Protein AF-A0A352XD99-F1 (afdb_monomer)

Secondary structure (DSSP, 8-state):
-TTHHHHHHHHHHHS--TT--B-TTS--BPPP---S----GGG-S-EEEETTEEEEHHHHHHHHHHHHHT--HHHH---TGGGG--

Solvent-accessible surface area (backbone atoms only — not comparable to full-atom values): 5648 Å² total; per-residue (Å²): 96,76,85,50,50,63,54,52,55,53,50,56,60,54,55,74,65,88,93,61,66,45,45,90,98,44,103,41,78,60,73,86,77,74,68,95,69,89,80,49,82,87,69,65,60,52,71,41,61,49,82,93,67,52,40,49,47,64,60,51,50,52,51,50,50,54,53,62,71,66,59,50,68,75,65,72,61,70,57,77,72,60,76,72,64,128

Structure (mmCIF, N/CA/C/O backbone):
data_AF-A0A352XD99-F1
#
_entry.id   AF-A0A352XD99-F1
#
loop_
_atom_site.group_PDB
_atom_site.id
_atom_site.type_symbol
_atom_site.label_atom_id
_atom_site.label_alt_id
_atom_site.label_comp_id
_atom_site.label_asym_id
_atom_site.label_entity_id
_atom_site.label_seq_id
_atom_site.pdbx_PDB_ins_code
_atom_site.Cartn_x
_atom_site.Cartn_y
_atom_site.Cartn_z
_atom_site.occupancy
_atom_site.B_iso_or_equiv
_atom_site.auth_seq_id
_atom_site.auth_comp_id
_atom_site.auth_asym_id
_atom_site.auth_atom_id
_atom_site.pdbx_PDB_model_num
ATOM 1 N N . MET A 1 1 ? -9.109 -3.274 12.862 1.00 59.41 1 MET A N 1
ATOM 2 C CA . MET A 1 1 ? -7.712 -3.385 12.343 1.00 59.41 1 MET A CA 1
ATOM 3 C C . MET A 1 1 ? -7.522 -4.373 11.183 1.00 59.41 1 MET A C 1
ATOM 5 O O . MET A 1 1 ? -6.616 -4.145 10.386 1.00 59.41 1 MET A O 1
ATOM 9 N N . GLU A 1 2 ? -8.344 -5.422 11.024 1.00 66.81 2 GLU A N 1
ATOM 10 C CA . GLU A 1 2 ? -8.231 -6.376 9.896 1.00 66.81 2 GLU A CA 1
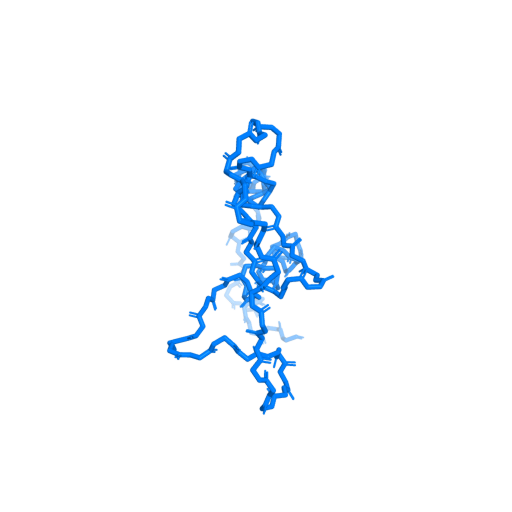ATOM 11 C C . GLU A 1 2 ? -8.262 -5.716 8.511 1.00 66.81 2 GLU A C 1
ATOM 13 O O . GLU A 1 2 ? -7.472 -6.080 7.645 1.00 66.81 2 GLU A O 1
ATOM 18 N N . LYS A 1 3 ? -9.071 -4.664 8.329 1.00 69.31 3 LYS A N 1
ATOM 19 C CA . LYS A 1 3 ? -9.137 -3.884 7.078 1.00 69.31 3 LYS A CA 1
ATOM 20 C C . LYS A 1 3 ? -7.809 -3.210 6.696 1.00 69.31 3 LYS A C 1
ATOM 22 O O . LYS A 1 3 ? -7.531 -3.013 5.520 1.00 69.31 3 LYS A O 1
ATOM 27 N N . LEU A 1 4 ? -6.967 -2.876 7.678 1.00 77.81 4 LEU A N 1
ATOM 28 C CA . LEU A 1 4 ? -5.689 -2.184 7.463 1.00 77.81 4 LEU A CA 1
ATOM 29 C C . LEU A 1 4 ? -4.523 -3.148 7.214 1.00 77.81 4 LEU A C 1
ATOM 31 O O . LEU A 1 4 ? -3.476 -2.728 6.727 1.00 77.81 4 LEU A O 1
ATOM 35 N N . LEU A 1 5 ? -4.665 -4.428 7.568 1.00 81.56 5 LEU A N 1
ATOM 36 C CA . LEU A 1 5 ? -3.598 -5.425 7.456 1.00 81.56 5 LEU A CA 1
ATOM 37 C C . LEU A 1 5 ? -3.157 -5.671 5.999 1.00 81.56 5 LEU A C 1
ATOM 39 O O . LEU A 1 5 ? -1.948 -5.642 5.751 1.00 81.56 5 LEU A O 1
ATOM 43 N N . PRO A 1 6 ? -4.071 -5.866 5.027 1.00 83.94 6 PRO A N 1
ATOM 44 C CA . PRO A 1 6 ? -3.707 -6.007 3.616 1.00 83.94 6 PRO A CA 1
ATOM 45 C C . PRO A 1 6 ? -2.991 -4.769 3.066 1.00 83.94 6 PRO A C 1
ATOM 47 O O . PRO A 1 6 ? -1.918 -4.898 2.476 1.00 83.94 6 PRO A O 1
ATOM 50 N N . LEU A 1 7 ? -3.523 -3.573 3.348 1.00 85.69 7 LEU A N 1
ATOM 51 C CA . LEU A 1 7 ? -2.923 -2.304 2.934 1.00 85.69 7 LEU A CA 1
ATOM 52 C C . LEU A 1 7 ? -1.519 -2.131 3.524 1.00 85.69 7 LEU A C 1
ATOM 54 O O . LEU A 1 7 ? -0.579 -1.811 2.804 1.00 85.69 7 LEU A O 1
ATOM 58 N N . LYS A 1 8 ? -1.335 -2.413 4.821 1.00 84.06 8 LYS A N 1
ATOM 59 C CA . LYS A 1 8 ? -0.019 -2.358 5.477 1.00 84.06 8 LYS A CA 1
ATOM 60 C C . LYS A 1 8 ? 0.994 -3.298 4.824 1.00 84.06 8 LYS A C 1
ATOM 62 O O . LYS A 1 8 ? 2.143 -2.902 4.653 1.00 84.06 8 LYS A O 1
ATOM 67 N N . LYS A 1 9 ? 0.586 -4.516 4.446 1.00 83.19 9 LYS A N 1
ATOM 68 C CA . LYS A 1 9 ? 1.461 -5.468 3.741 1.00 83.19 9 LYS A CA 1
ATOM 69 C C . LYS A 1 9 ? 1.885 -4.930 2.374 1.00 83.19 9 LYS A C 1
ATOM 71 O O . LYS A 1 9 ? 3.074 -4.950 2.076 1.00 83.19 9 LYS A O 1
ATOM 76 N N . ARG A 1 10 ? 0.947 -4.399 1.583 1.00 81.00 10 ARG A N 1
ATOM 77 C CA . ARG A 1 10 ? 1.245 -3.804 0.267 1.00 81.00 10 ARG A CA 1
ATOM 78 C C . ARG A 1 10 ? 2.148 -2.579 0.390 1.00 81.00 10 ARG A C 1
ATOM 80 O O . ARG A 1 10 ? 3.188 -2.516 -0.254 1.00 81.00 10 ARG A O 1
ATOM 87 N N . LEU A 1 11 ? 1.831 -1.657 1.298 1.00 82.50 11 LEU A N 1
ATOM 88 C CA . LEU A 1 11 ? 2.662 -0.479 1.562 1.00 82.50 11 LEU A CA 1
ATOM 89 C C . LEU A 1 11 ? 4.071 -0.844 2.043 1.00 82.50 11 LEU A C 1
ATOM 91 O O . LEU A 1 11 ? 5.018 -0.141 1.712 1.00 82.50 11 LEU A O 1
ATOM 95 N N . ALA A 1 12 ? 4.236 -1.935 2.796 1.00 79.31 12 ALA A N 1
ATOM 96 C CA . ALA A 1 12 ? 5.555 -2.406 3.216 1.00 79.31 12 ALA A CA 1
ATOM 97 C C . ALA A 1 12 ? 6.414 -2.907 2.042 1.00 79.31 12 ALA A C 1
ATOM 99 O O . ALA A 1 12 ? 7.628 -2.746 2.085 1.00 79.31 12 ALA A O 1
ATOM 100 N N . ILE A 1 13 ? 5.799 -3.475 0.999 1.00 74.31 13 ILE A N 1
ATOM 101 C CA . ILE A 1 13 ? 6.490 -3.893 -0.235 1.00 74.31 13 ILE A CA 1
ATOM 102 C C . ILE A 1 13 ? 6.906 -2.662 -1.057 1.00 74.31 13 ILE A C 1
ATOM 104 O O . ILE A 1 13 ? 7.995 -2.618 -1.621 1.00 74.31 13 ILE A O 1
ATOM 108 N N . VAL A 1 14 ? 6.050 -1.639 -1.081 1.00 69.44 14 VAL A N 1
ATOM 109 C CA . VAL A 1 14 ? 6.262 -0.370 -1.800 1.00 69.44 14 VAL A CA 1
ATOM 110 C C . VAL A 1 14 ? 7.304 0.516 -1.106 1.00 69.44 14 VAL A C 1
ATOM 112 O O . VAL A 1 14 ? 8.026 1.268 -1.763 1.00 69.44 14 VAL A O 1
ATOM 115 N N . ARG A 1 15 ? 7.393 0.450 0.230 1.00 60.97 15 ARG A N 1
ATOM 116 C CA . ARG A 1 15 ? 8.320 1.240 1.048 1.00 60.97 15 ARG A CA 1
ATOM 117 C C . ARG A 1 15 ? 9.745 0.722 0.858 1.00 60.97 15 ARG A C 1
ATOM 119 O O . ARG A 1 15 ? 10.203 -0.163 1.569 1.00 60.97 15 ARG A O 1
ATOM 126 N N . MET A 1 16 ? 10.428 1.307 -0.117 1.00 56.66 16 MET A N 1
ATOM 127 C CA . MET A 1 16 ? 11.821 1.033 -0.460 1.00 56.66 16 MET A CA 1
ATOM 128 C C . MET A 1 16 ? 12.718 1.095 0.798 1.00 56.66 16 MET A C 1
ATOM 130 O O . MET A 1 16 ? 12.801 2.160 1.417 1.00 56.66 16 MET A O 1
ATOM 134 N N . PRO A 1 17 ? 13.384 -0.001 1.209 1.00 46.97 17 PRO A N 1
ATOM 135 C CA . PRO A 1 17 ? 14.497 0.082 2.141 1.00 46.97 17 PRO A CA 1
ATOM 136 C C . PRO A 1 17 ? 15.689 0.686 1.398 1.00 46.97 17 PRO A C 1
ATOM 138 O O . PRO A 1 17 ? 15.928 0.367 0.232 1.00 46.97 17 PRO A O 1
ATOM 141 N N . ASP A 1 18 ? 16.414 1.571 2.076 1.00 47.66 18 ASP A N 1
ATOM 142 C CA . ASP A 1 18 ? 17.564 2.296 1.550 1.00 47.66 18 ASP A CA 1
ATOM 143 C C . ASP A 1 18 ? 18.466 1.440 0.640 1.00 47.66 18 ASP A C 1
ATOM 145 O O . ASP A 1 18 ? 19.013 0.408 1.029 1.00 47.66 18 ASP A O 1
ATOM 149 N N . SER A 1 19 ? 18.704 1.969 -0.558 1.00 51.06 19 SER A N 1
ATOM 150 C CA . SER A 1 19 ? 19.924 1.812 -1.360 1.00 51.06 19 SER A CA 1
ATOM 151 C C . SER A 1 19 ? 20.138 0.591 -2.265 1.00 51.06 19 SER A C 1
ATOM 153 O O . SER A 1 19 ? 21.036 0.681 -3.105 1.00 51.06 19 SER A O 1
ATOM 155 N N . LYS A 1 20 ? 19.353 -0.499 -2.221 1.00 56.06 20 LYS A N 1
ATOM 156 C CA . LYS A 1 20 ? 19.510 -1.597 -3.208 1.00 56.06 20 LYS A CA 1
ATOM 157 C C . LYS A 1 20 ? 18.178 -2.190 -3.659 1.00 56.06 20 LYS A C 1
ATOM 159 O O . LYS A 1 20 ? 17.435 -2.752 -2.865 1.00 56.06 20 LYS A O 1
ATOM 164 N N . MET A 1 21 ? 17.911 -2.083 -4.961 1.00 64.69 21 MET A N 1
ATOM 165 C CA . MET A 1 21 ? 16.800 -2.747 -5.647 1.00 64.69 21 MET A CA 1
ATOM 166 C C . MET A 1 21 ? 17.053 -4.264 -5.651 1.00 64.69 21 MET A C 1
ATOM 168 O O . MET A 1 21 ? 17.573 -4.796 -6.626 1.00 64.69 21 MET A O 1
ATOM 172 N N . GLU A 1 22 ? 16.770 -4.950 -4.546 1.00 68.69 22 GLU A N 1
ATOM 173 C CA . GLU A 1 22 ? 16.878 -6.408 -4.417 1.00 68.69 22 GLU A CA 1
ATOM 174 C C . GLU A 1 22 ? 15.488 -7.049 -4.312 1.00 68.69 22 GLU A C 1
ATOM 176 O O . GLU A 1 22 ? 14.557 -6.450 -3.768 1.00 68.69 22 GLU A O 1
ATOM 181 N N . LYS A 1 23 ? 15.336 -8.277 -4.827 1.00 71.88 23 LYS A N 1
ATOM 182 C CA . LYS A 1 23 ? 14.091 -9.043 -4.670 1.00 71.88 23 LYS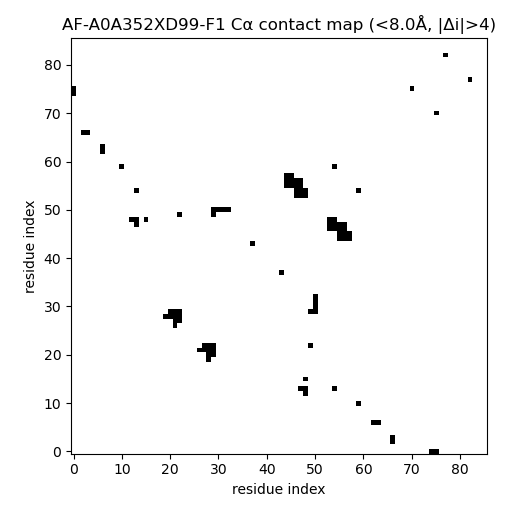 A CA 1
ATOM 183 C C . LYS A 1 23 ? 13.836 -9.306 -3.186 1.00 71.88 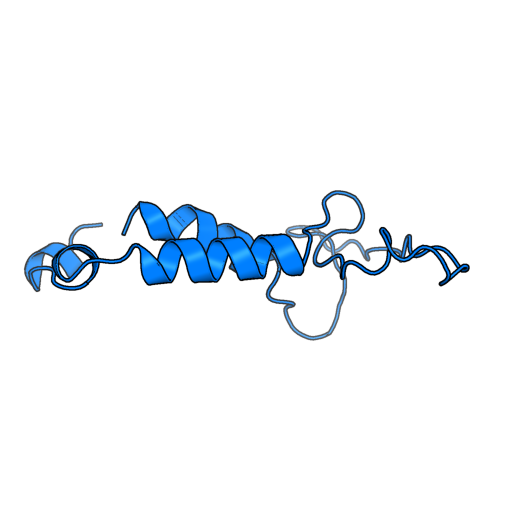23 LYS A C 1
ATOM 185 O O . LYS A 1 23 ? 14.741 -9.698 -2.450 1.00 71.88 23 LYS A O 1
ATOM 190 N N . GLN A 1 24 ? 12.595 -9.146 -2.731 1.00 70.69 24 GLN A N 1
ATOM 191 C CA . GLN A 1 24 ? 12.263 -9.349 -1.320 1.00 70.69 24 GLN A CA 1
ATOM 192 C C . GLN A 1 24 ? 12.658 -10.765 -0.858 1.00 70.69 24 GLN A C 1
ATOM 194 O O . GLN A 1 24 ? 12.316 -11.766 -1.487 1.00 70.69 24 GLN A O 1
ATOM 199 N N . GLY A 1 25 ? 13.413 -10.853 0.241 1.00 74.81 25 GLY A N 1
ATOM 200 C CA . GLY A 1 25 ? 13.891 -12.127 0.791 1.00 74.81 25 GLY A CA 1
ATOM 201 C C . GLY A 1 25 ? 15.052 -12.778 0.025 1.00 74.81 25 GLY A C 1
ATOM 202 O O . GLY A 1 25 ? 15.452 -13.887 0.377 1.00 74.81 25 GLY A O 1
ATOM 203 N N . LYS A 1 26 ? 15.620 -12.117 -0.996 1.00 74.62 26 LYS A N 1
ATOM 204 C CA . LYS A 1 26 ? 16.747 -12.627 -1.792 1.00 74.62 26 LYS A CA 1
ATOM 205 C C . LYS A 1 26 ? 17.802 -11.541 -1.995 1.00 74.62 26 LYS A C 1
ATOM 207 O O . LYS A 1 26 ? 17.478 -10.422 -2.356 1.00 74.62 26 LYS A O 1
ATOM 212 N N . LYS A 1 27 ? 19.086 -11.898 -1.895 1.00 75.31 27 LYS A N 1
ATOM 213 C CA . LYS A 1 27 ? 20.209 -11.014 -2.276 1.00 75.31 27 LYS A CA 1
ATOM 214 C C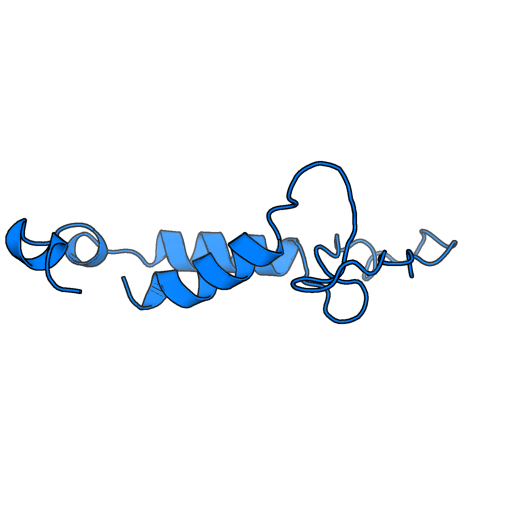 . LYS A 1 27 ? 20.407 -10.984 -3.796 1.00 75.31 27 LYS A C 1
ATOM 216 O O . LYS A 1 27 ? 21.493 -11.275 -4.294 1.00 75.31 27 LYS A O 1
ATOM 221 N N . GLN A 1 28 ? 19.329 -10.762 -4.542 1.00 77.88 28 GLN A N 1
ATOM 222 C CA . GLN A 1 28 ? 19.341 -10.748 -6.000 1.00 77.88 28 GLN A CA 1
ATOM 223 C C . GLN A 1 28 ? 18.969 -9.347 -6.477 1.00 77.88 28 GLN A C 1
ATOM 225 O O . GLN A 1 28 ? 17.865 -8.904 -6.157 1.00 77.88 28 GLN A O 1
ATOM 230 N N . PRO A 1 29 ? 19.837 -8.666 -7.246 1.00 72.69 29 PRO A N 1
ATOM 231 C CA . PRO A 1 29 ? 19.511 -7.364 -7.794 1.00 72.69 29 PRO A CA 1
ATOM 232 C C . PRO A 1 29 ? 18.370 -7.482 -8.803 1.00 72.69 29 PRO A C 1
ATOM 234 O O . PRO A 1 29 ? 18.246 -8.460 -9.542 1.00 72.69 29 PRO A O 1
ATOM 237 N N . VAL A 1 30 ? 17.556 -6.445 -8.836 1.00 70.69 30 VAL A N 1
ATOM 238 C CA . VAL A 1 30 ? 16.419 -6.294 -9.724 1.00 70.69 30 VAL A CA 1
ATOM 239 C C . VAL A 1 30 ? 16.855 -5.456 -10.921 1.00 70.69 30 VAL A C 1
ATOM 241 O O . VAL A 1 30 ? 17.269 -4.305 -10.779 1.00 70.69 30 VAL A O 1
ATOM 244 N N . SER A 1 31 ? 16.776 -6.036 -12.116 1.00 66.25 31 SER A N 1
ATOM 245 C CA . SER A 1 31 ? 17.031 -5.320 -13.366 1.00 66.25 31 SER A CA 1
ATOM 246 C C . SER A 1 31 ? 15.853 -4.417 -13.722 1.00 66.25 31 SER A C 1
ATOM 248 O O . SER A 1 31 ? 14.701 -4.838 -13.637 1.00 66.25 31 SER A O 1
ATOM 250 N N . SER A 1 32 ? 16.128 -3.199 -14.191 1.00 65.62 32 SER A N 1
ATOM 251 C CA . SER A 1 32 ? 15.090 -2.343 -14.774 1.00 65.62 32 SER A CA 1
ATOM 252 C C . SER A 1 32 ? 14.503 -3.007 -16.025 1.00 65.62 32 SER A C 1
ATOM 254 O O . SER A 1 32 ? 15.241 -3.306 -16.959 1.00 65.62 32 SER A O 1
ATOM 256 N N . ASN A 1 33 ? 13.182 -3.186 -16.066 1.00 68.50 33 ASN A N 1
ATOM 257 C CA . ASN A 1 33 ? 12.431 -3.562 -17.271 1.00 68.50 33 ASN A CA 1
ATOM 258 C C . ASN A 1 33 ? 11.775 -2.344 -17.951 1.00 68.50 33 ASN A C 1
ATOM 260 O O . ASN A 1 33 ? 10.904 -2.502 -18.806 1.00 68.50 33 ASN A O 1
ATOM 264 N N . ARG A 1 34 ? 12.149 -1.120 -17.547 1.00 61.78 34 ARG A N 1
ATOM 265 C CA . ARG A 1 34 ? 11.578 0.106 -18.111 1.00 61.78 34 ARG A CA 1
ATOM 266 C C . ARG A 1 34 ? 11.908 0.183 -19.599 1.00 61.78 34 ARG A C 1
ATOM 268 O O . ARG A 1 34 ? 13.076 0.117 -19.979 1.00 61.78 34 ARG A O 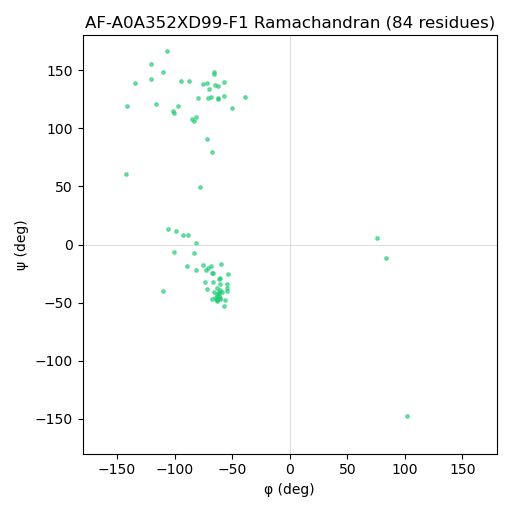1
ATOM 275 N N . SER A 1 35 ? 10.872 0.347 -20.420 1.00 60.31 35 SER A N 1
ATOM 276 C CA . SER A 1 35 ? 11.031 0.606 -21.851 1.00 60.31 35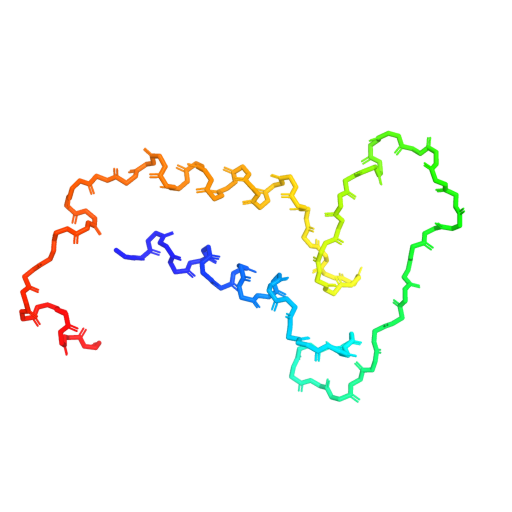 SER A CA 1
ATOM 277 C C . SER A 1 35 ? 11.884 1.866 -22.061 1.00 60.31 35 SER A C 1
ATOM 279 O O . SER A 1 35 ? 11.665 2.857 -21.359 1.00 60.31 35 SER A O 1
ATOM 281 N N . PRO A 1 36 ? 12.802 1.880 -23.043 1.00 62.47 36 PRO A N 1
ATOM 282 C CA . PRO A 1 36 ? 13.498 3.098 -23.461 1.00 62.47 36 PRO A CA 1
ATOM 283 C C . PRO A 1 36 ? 12.547 4.194 -23.973 1.00 62.47 36 PRO A C 1
ATOM 285 O O . PRO A 1 36 ? 12.955 5.345 -24.096 1.00 62.47 36 PRO A O 1
ATOM 288 N N . TRP A 1 37 ? 11.299 3.836 -24.310 1.00 56.50 37 TRP A N 1
ATOM 289 C CA . TRP A 1 37 ? 10.325 4.710 -24.963 1.00 56.50 37 TRP A CA 1
ATOM 290 C C . TRP A 1 37 ? 9.291 5.266 -23.971 1.00 56.50 37 TRP A C 1
ATOM 292 O O . TRP A 1 37 ? 8.476 4.528 -23.419 1.00 56.50 37 TRP A O 1
ATOM 302 N N . CYS A 1 38 ? 9.305 6.585 -23.765 1.00 54.75 38 CYS A N 1
ATOM 303 C CA . CYS A 1 38 ? 8.573 7.292 -22.703 1.00 54.75 38 CYS A CA 1
ATOM 304 C C . CYS A 1 38 ? 7.131 7.726 -23.071 1.00 54.75 38 CYS A C 1
ATOM 306 O O . CYS A 1 38 ? 6.522 8.508 -22.339 1.00 54.75 38 CYS A O 1
ATOM 308 N N . GLU A 1 39 ? 6.582 7.301 -24.215 1.00 55.34 39 GLU A N 1
ATOM 309 C CA . GLU A 1 39 ? 5.488 8.034 -24.888 1.00 55.34 39 GLU A CA 1
ATOM 310 C C . GLU A 1 39 ? 4.069 7.441 -24.797 1.00 55.34 39 GLU A C 1
ATOM 312 O O . GLU A 1 39 ? 3.180 7.928 -25.490 1.00 55.34 39 GLU A O 1
ATOM 317 N N . VAL A 1 40 ? 3.771 6.463 -23.933 1.00 56.84 40 VAL A N 1
ATOM 318 C CA . VAL A 1 40 ? 2.382 5.966 -23.800 1.00 56.84 40 VAL A CA 1
ATOM 319 C C . VAL A 1 40 ? 1.709 6.574 -22.557 1.00 56.84 40 VAL A C 1
ATOM 321 O O . VAL A 1 40 ? 2.093 6.270 -21.434 1.00 56.84 40 VAL A O 1
ATOM 324 N N . PRO A 1 41 ? 0.671 7.428 -22.672 1.00 52.97 41 PRO A N 1
ATOM 325 C CA . PRO A 1 41 ? 0.027 8.055 -21.509 1.00 52.97 41 PRO A CA 1
ATOM 326 C C . PRO A 1 41 ? -0.607 7.060 -20.523 1.00 52.97 41 PRO A C 1
ATOM 328 O O . PRO A 1 41 ? -0.634 7.323 -19.323 1.00 52.97 41 PRO A O 1
ATOM 331 N N . LYS A 1 42 ? -1.062 5.896 -21.012 1.00 52.25 42 LYS A N 1
ATOM 332 C CA . LYS A 1 42 ? -1.501 4.764 -20.174 1.00 52.25 42 LYS A CA 1
ATOM 333 C C . LYS A 1 42 ? -0.336 4.028 -19.491 1.00 52.25 42 LYS A C 1
ATOM 335 O O . LYS A 1 42 ? -0.560 3.418 -18.458 1.00 52.25 42 LYS A O 1
ATOM 340 N N . SER A 1 43 ? 0.893 4.135 -20.006 1.00 57.44 43 SER A N 1
ATOM 341 C CA . SER A 1 43 ? 2.121 3.623 -19.374 1.00 57.44 43 SER A CA 1
ATOM 342 C C . SER A 1 43 ? 2.835 4.663 -18.499 1.00 57.44 43 SER A C 1
ATOM 344 O O . SER A 1 43 ? 3.958 4.420 -18.068 1.00 57.44 43 SER A O 1
ATOM 346 N N . LYS A 1 44 ? 2.226 5.836 -18.260 1.00 66.00 44 LYS A N 1
ATOM 347 C CA . LYS A 1 44 ? 2.758 6.863 -17.341 1.00 66.00 44 LYS A CA 1
ATOM 348 C C . LYS A 1 44 ? 2.441 6.578 -15.878 1.00 66.00 44 LYS A C 1
ATOM 350 O O . LYS A 1 44 ? 2.730 7.413 -15.022 1.00 66.00 44 LYS A O 1
ATOM 355 N N . ASP A 1 45 ? 1.779 5.463 -15.600 1.00 72.81 45 ASP A N 1
ATOM 356 C CA . ASP A 1 45 ? 1.607 5.042 -14.227 1.00 72.81 45 ASP A CA 1
ATOM 357 C C . ASP A 1 45 ? 2.966 4.700 -13.616 1.00 72.81 45 ASP A C 1
ATOM 359 O O . ASP A 1 45 ? 3.830 4.107 -14.270 1.00 72.81 45 ASP A O 1
ATOM 363 N N . LEU A 1 46 ? 3.178 5.127 -12.377 1.00 75.50 46 LEU A N 1
ATOM 364 C CA . LEU A 1 46 ? 4.428 4.856 -11.689 1.00 75.50 46 LEU A CA 1
ATOM 365 C C . LEU A 1 46 ? 4.327 3.456 -11.093 1.00 75.50 46 LEU A C 1
ATOM 367 O O . LEU A 1 46 ? 3.631 3.249 -10.108 1.00 75.50 46 LEU A O 1
ATOM 371 N N . LEU A 1 47 ? 5.027 2.504 -11.700 1.00 78.88 47 LEU A N 1
ATOM 372 C CA . LEU A 1 47 ? 5.132 1.149 -11.175 1.00 78.88 47 LEU A CA 1
ATOM 373 C C . LEU A 1 47 ? 6.171 1.106 -10.043 1.00 78.88 47 LEU A C 1
ATOM 375 O O . LEU A 1 47 ? 7.311 1.547 -10.231 1.00 78.88 47 LEU A O 1
ATOM 379 N N . ILE A 1 48 ? 5.771 0.602 -8.873 1.00 77.50 48 ILE A N 1
ATOM 380 C CA . ILE A 1 48 ? 6.591 0.525 -7.657 1.00 77.50 48 ILE A CA 1
ATOM 381 C C . ILE A 1 48 ? 6.732 -0.936 -7.212 1.00 77.50 48 ILE A C 1
ATOM 383 O O . ILE A 1 48 ? 5.775 -1.703 -7.279 1.00 77.50 48 ILE A O 1
ATOM 387 N N . GLY A 1 49 ? 7.911 -1.304 -6.709 1.00 75.31 49 GLY A N 1
ATOM 388 C CA . GLY A 1 49 ? 8.205 -2.651 -6.215 1.00 75.31 49 GLY A CA 1
ATOM 389 C C . GLY A 1 49 ? 9.014 -3.481 -7.212 1.00 75.31 49 GLY A C 1
ATOM 390 O O . GLY A 1 49 ? 9.862 -2.941 -7.928 1.00 75.31 49 GLY A O 1
ATOM 391 N N . ASP A 1 50 ? 8.780 -4.795 -7.219 1.00 75.75 50 ASP A N 1
ATOM 392 C CA . ASP A 1 50 ? 9.437 -5.729 -8.137 1.00 75.75 50 ASP A CA 1
ATOM 393 C C . ASP A 1 50 ? 8.895 -5.519 -9.565 1.00 75.75 50 ASP A C 1
ATOM 395 O O . ASP A 1 50 ? 7.690 -5.569 -9.760 1.00 75.75 50 ASP A O 1
ATOM 399 N N . PRO A 1 51 ? 9.733 -5.297 -10.586 1.00 74.88 51 PRO A N 1
ATOM 400 C CA . PRO A 1 51 ? 9.328 -5.215 -11.983 1.00 74.88 51 PRO A CA 1
ATOM 401 C C . PRO A 1 51 ? 8.528 -6.412 -12.516 1.00 74.88 51 PRO A C 1
ATOM 403 O O . PRO A 1 51 ? 7.800 -6.241 -13.494 1.00 74.88 51 PRO A O 1
ATOM 406 N N . GLU A 1 52 ? 8.684 -7.603 -11.928 1.00 78.19 52 GLU A N 1
ATOM 407 C CA . GLU A 1 52 ? 7.900 -8.801 -12.271 1.00 78.19 52 GLU A CA 1
ATOM 408 C C . GLU A 1 52 ? 6.521 -8.830 -11.586 1.00 78.19 52 GLU A C 1
ATOM 410 O O . GLU A 1 52 ? 5.616 -9.497 -12.082 1.00 78.19 52 GLU A O 1
ATOM 415 N N . ASP A 1 53 ? 6.356 -8.101 -10.479 1.00 78.62 53 ASP A N 1
ATOM 416 C CA . AS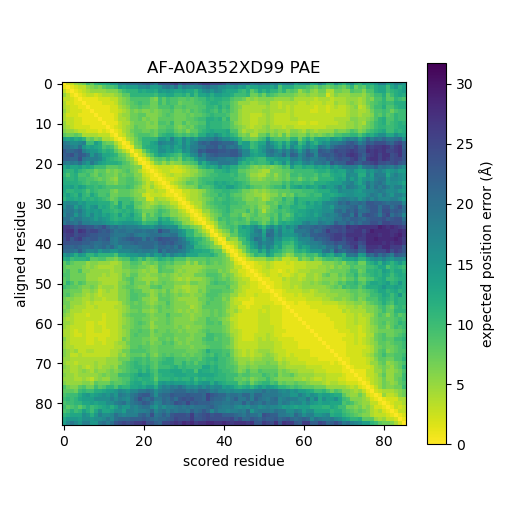P A 1 53 ? 5.135 -8.021 -9.665 1.00 78.62 53 ASP A CA 1
ATOM 417 C C . ASP A 1 53 ? 4.941 -6.583 -9.156 1.00 78.62 53 ASP A C 1
ATOM 419 O O . ASP A 1 53 ? 5.024 -6.275 -7.962 1.00 78.62 53 ASP A O 1
ATOM 423 N N . ALA A 1 54 ? 4.812 -5.658 -10.109 1.00 78.81 54 ALA A N 1
ATOM 424 C CA . ALA A 1 54 ? 4.837 -4.236 -9.815 1.00 78.81 54 ALA A CA 1
ATOM 425 C C . ALA A 1 54 ? 3.444 -3.723 -9.461 1.00 78.81 54 ALA A C 1
ATOM 427 O O . ALA A 1 54 ? 2.457 -4.049 -10.119 1.00 78.81 54 ALA A O 1
ATOM 428 N N . TYR A 1 55 ? 3.380 -2.832 -8.478 1.00 81.50 55 TYR A N 1
ATOM 429 C CA . TYR A 1 55 ? 2.144 -2.157 -8.115 1.00 81.50 55 TYR A CA 1
ATOM 430 C C . TYR A 1 55 ? 2.024 -0.811 -8.826 1.00 81.50 55 TYR A C 1
ATOM 432 O O . TYR A 1 55 ? 2.998 -0.060 -8.913 1.00 81.50 55 TYR A O 1
ATOM 440 N N . SER A 1 56 ? 0.816 -0.465 -9.266 1.00 84.25 56 SER A N 1
ATOM 441 C CA . SER A 1 56 ? 0.487 0.898 -9.685 1.00 84.25 56 SER A CA 1
ATOM 442 C C . SER A 1 56 ? 0.492 1.847 -8.485 1.00 84.25 56 SER A C 1
ATOM 444 O O . SER A 1 56 ? -0.212 1.631 -7.496 1.00 84.25 56 SER A O 1
ATOM 446 N N . ALA A 1 57 ? 1.239 2.947 -8.581 1.00 83.25 57 ALA A N 1
ATOM 447 C CA . ALA A 1 57 ? 1.200 4.003 -7.576 1.00 83.25 57 ALA A CA 1
ATOM 448 C C . ALA A 1 57 ? -0.196 4.619 -7.448 1.00 83.25 57 ALA A C 1
ATOM 450 O O . ALA A 1 57 ? -0.621 4.925 -6.337 1.00 83.25 57 ALA A O 1
ATOM 451 N N . ARG A 1 58 ? -0.903 4.809 -8.570 1.00 86.25 58 ARG A N 1
ATOM 452 C CA . ARG A 1 58 ? -2.259 5.371 -8.558 1.00 86.25 58 ARG A CA 1
ATOM 453 C C . ARG A 1 58 ? -3.223 4.458 -7.816 1.00 86.25 58 ARG A C 1
ATOM 455 O O . ARG A 1 58 ? -3.897 4.929 -6.911 1.00 86.25 58 ARG A O 1
ATOM 462 N N . GLU A 1 59 ? -3.211 3.164 -8.126 1.00 87.88 59 GLU A N 1
ATOM 463 C CA . GLU A 1 59 ? -4.072 2.187 -7.453 1.00 87.88 59 GLU A CA 1
ATOM 464 C C . GLU A 1 59 ? -3.772 2.104 -5.952 1.00 87.88 59 GLU A C 1
ATOM 466 O O . GLU A 1 59 ? -4.699 2.069 -5.149 1.00 87.88 59 GLU A O 1
ATOM 471 N N . ILE A 1 60 ? -2.494 2.144 -5.550 1.00 87.81 60 ILE A N 1
ATOM 472 C CA . ILE A 1 60 ? -2.116 2.159 -4.126 1.00 87.81 60 ILE A CA 1
ATOM 473 C C . ILE A 1 60 ? -2.623 3.421 -3.424 1.00 87.81 60 ILE A C 1
ATOM 475 O O . ILE A 1 60 ? -3.088 3.344 -2.286 1.00 87.81 60 ILE A O 1
ATOM 479 N N . ILE A 1 61 ? -2.499 4.586 -4.062 1.00 88.06 61 ILE A N 1
ATOM 480 C CA . ILE A 1 61 ? -2.961 5.857 -3.493 1.00 88.06 61 ILE A CA 1
ATOM 481 C C . ILE A 1 61 ? -4.485 5.843 -3.345 1.00 88.06 61 ILE A C 1
ATOM 483 O O . ILE A 1 61 ? -4.995 6.194 -2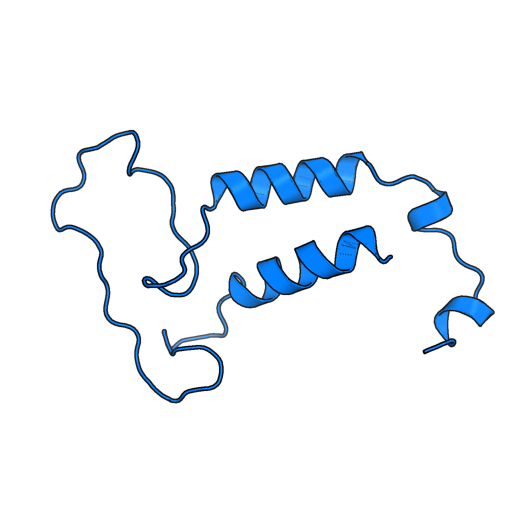.278 1.00 88.06 61 ILE A O 1
ATOM 487 N N . ASP A 1 62 ? -5.202 5.399 -4.376 1.00 90.69 62 ASP A N 1
ATOM 488 C CA . ASP A 1 62 ? -6.660 5.296 -4.359 1.00 90.69 62 ASP A CA 1
ATOM 489 C C . ASP A 1 62 ? -7.132 4.298 -3.292 1.00 90.69 62 ASP A C 1
ATOM 491 O O . ASP A 1 62 ? -8.035 4.606 -2.512 1.00 90.69 62 ASP A O 1
ATOM 495 N N . GLU A 1 63 ? -6.481 3.134 -3.186 1.00 90.25 63 GLU A N 1
ATOM 496 C CA . GLU A 1 63 ? -6.759 2.137 -2.146 1.00 90.25 63 GLU A CA 1
ATOM 497 C C . GLU A 1 63 ? -6.496 2.703 -0.743 1.00 90.25 63 GLU A C 1
ATOM 499 O O . GLU A 1 63 ? -7.322 2.540 0.158 1.00 90.25 63 GLU A O 1
ATOM 504 N N . TYR A 1 64 ? -5.375 3.406 -0.554 1.00 90.38 64 TYR A N 1
ATOM 505 C CA . TYR A 1 64 ? -5.043 4.050 0.713 1.00 90.38 64 TYR A CA 1
ATOM 506 C C . TYR A 1 64 ? -6.139 5.028 1.139 1.00 90.38 64 TYR A C 1
ATOM 508 O O . TYR A 1 64 ? -6.663 4.919 2.249 1.00 90.38 64 TYR A O 1
ATOM 516 N N . PHE A 1 65 ? -6.514 5.963 0.263 1.00 93.25 65 PHE A N 1
ATOM 517 C CA . PHE A 1 65 ? -7.538 6.953 0.584 1.00 93.25 65 PHE A CA 1
ATOM 518 C C . PHE A 1 65 ? -8.908 6.314 0.786 1.00 93.25 65 PHE A C 1
ATOM 520 O O . PHE A 1 65 ? -9.592 6.663 1.744 1.00 93.25 65 PHE A O 1
ATOM 527 N N . SER A 1 66 ? -9.284 5.341 -0.044 1.00 92.81 66 SER A N 1
ATOM 528 C CA . SER A 1 66 ? -10.536 4.600 0.112 1.00 92.81 66 SER A CA 1
ATOM 529 C C . SER A 1 66 ? -10.641 3.950 1.495 1.00 92.81 66 SER A C 1
ATOM 531 O O . SER A 1 66 ? -11.646 4.125 2.187 1.00 92.81 66 SER A O 1
ATOM 533 N N . ILE A 1 67 ? -9.583 3.265 1.941 1.00 90.19 67 ILE A N 1
ATOM 534 C CA . ILE A 1 67 ? -9.565 2.600 3.246 1.00 90.19 67 ILE A CA 1
ATOM 535 C C . ILE A 1 67 ? -9.590 3.623 4.379 1.00 90.19 67 ILE A C 1
ATOM 537 O O . ILE A 1 67 ? -10.399 3.475 5.292 1.00 90.19 67 ILE A O 1
ATOM 541 N N . ILE A 1 68 ? -8.758 4.666 4.319 1.00 88.25 68 ILE A N 1
ATOM 542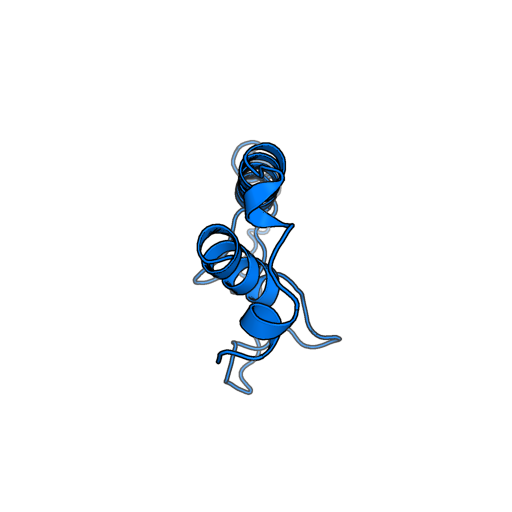 C CA . ILE A 1 68 ? -8.709 5.704 5.357 1.00 88.25 68 ILE A CA 1
ATOM 543 C C . ILE A 1 68 ? -10.052 6.431 5.486 1.00 88.25 68 ILE A C 1
ATOM 545 O O . ILE A 1 68 ? -10.512 6.651 6.603 1.00 88.25 68 ILE A O 1
ATOM 549 N N . TYR A 1 69 ? -10.713 6.754 4.373 1.00 92.25 69 TYR A N 1
ATOM 550 C CA . TYR A 1 69 ? -12.029 7.397 4.389 1.00 92.25 69 TYR A CA 1
ATOM 551 C C . TYR A 1 69 ? -13.157 6.477 4.861 1.00 92.25 69 TYR A C 1
ATOM 553 O O . TYR A 1 69 ? -14.195 6.969 5.291 1.00 92.25 69 TYR A O 1
ATOM 561 N N . SER A 1 70 ? -12.964 5.158 4.811 1.00 90.88 70 SER A N 1
ATOM 562 C CA . SER A 1 70 ? -13.936 4.185 5.322 1.00 90.88 70 SER A CA 1
ATOM 563 C C . SER A 1 70 ? -13.843 3.936 6.833 1.00 90.88 70 SER A C 1
ATOM 565 O O . SER A 1 70 ? -14.680 3.209 7.370 1.00 90.88 70 SER A O 1
ATOM 567 N N . LEU A 1 71 ? -12.825 4.485 7.509 1.00 87.88 71 LEU A N 1
ATOM 568 C CA . LEU A 1 71 ? -12.610 4.260 8.937 1.00 87.88 71 LEU A CA 1
ATOM 569 C C . LEU A 1 71 ? -13.678 4.963 9.772 1.00 87.88 71 LEU A C 1
ATOM 571 O O . LEU A 1 71 ? -13.948 6.151 9.591 1.00 87.88 71 LEU A O 1
ATOM 575 N N . THR A 1 72 ? -14.225 4.236 10.739 1.00 87.94 72 THR A N 1
ATOM 576 C CA . THR A 1 72 ? -15.134 4.787 11.747 1.00 87.94 72 THR A CA 1
ATOM 577 C C . THR A 1 72 ? -14.432 4.905 13.106 1.00 87.94 72 THR A C 1
ATOM 579 O O . THR A 1 72 ? -13.351 4.338 13.297 1.00 87.94 72 THR A O 1
ATOM 582 N N . PRO A 1 73 ? -14.995 5.640 14.085 1.00 86.19 73 PRO A N 1
ATOM 583 C CA . PRO A 1 73 ? -14.420 5.717 15.426 1.00 86.19 73 PRO A CA 1
ATOM 584 C C . PRO A 1 73 ? -14.209 4.343 16.072 1.00 86.19 73 PRO A C 1
ATOM 586 O O . PRO A 1 73 ? -13.211 4.149 16.754 1.00 86.19 73 PRO A O 1
ATOM 589 N N . GLU A 1 74 ? -15.081 3.370 15.808 1.00 84.50 74 GLU A N 1
ATOM 590 C CA . GLU A 1 74 ? -14.971 1.994 16.311 1.00 84.50 74 GLU A CA 1
ATOM 591 C C . GLU A 1 74 ? -13.758 1.241 15.736 1.00 84.50 74 GLU A C 1
ATOM 593 O O . GLU A 1 74 ? -13.245 0.321 16.367 1.00 84.50 74 GLU A O 1
ATOM 598 N N . ASP A 1 75 ? -13.256 1.633 14.558 1.00 79.44 75 ASP A N 1
ATOM 599 C CA . ASP A 1 75 ? -12.035 1.058 13.979 1.00 79.44 75 ASP A CA 1
ATOM 600 C C . ASP A 1 75 ? -10.752 1.565 14.678 1.00 79.44 75 ASP A C 1
ATOM 602 O O . ASP A 1 75 ? -9.687 0.951 14.526 1.00 79.44 75 ASP A O 1
ATOM 606 N N . VAL A 1 76 ? -10.840 2.681 15.418 1.00 77.50 76 VAL A N 1
ATOM 607 C CA . VAL A 1 76 ? -9.714 3.384 16.068 1.00 77.50 76 VAL A CA 1
ATOM 608 C C . VAL A 1 76 ? -9.760 3.248 17.590 1.00 77.50 76 VAL A C 1
ATOM 610 O O . VAL A 1 76 ? -8.722 3.091 18.234 1.00 77.50 76 VAL A O 1
ATOM 613 N N . ILE A 1 77 ? -10.955 3.321 18.169 1.00 82.19 77 ILE A N 1
ATOM 614 C CA . ILE A 1 77 ? -11.195 3.239 19.604 1.00 82.19 77 ILE A CA 1
ATOM 615 C C . ILE A 1 77 ? -11.282 1.759 19.979 1.00 82.19 77 ILE A C 1
ATOM 617 O O . ILE A 1 77 ? -12.257 1.085 19.666 1.00 82.19 77 ILE A O 1
ATOM 621 N N . GLY A 1 78 ? -10.256 1.261 20.664 1.00 74.06 78 GLY A N 1
ATOM 622 C CA . GLY A 1 78 ? -10.245 -0.058 21.295 1.00 74.06 78 GLY A CA 1
ATOM 623 C C . GLY A 1 78 ? -10.017 0.073 22.796 1.00 74.06 78 GLY A C 1
ATOM 624 O O . GLY A 1 78 ? -9.432 1.057 23.260 1.00 74.06 78 GLY A O 1
ATOM 625 N N . SER A 1 79 ? -10.468 -0.910 23.573 1.00 70.81 79 SER A N 1
ATOM 626 C CA . SER A 1 79 ? -10.125 -0.944 24.994 1.00 70.81 79 SER A CA 1
ATOM 627 C C . SER A 1 79 ? -8.616 -1.163 25.173 1.00 70.81 79 SER A C 1
ATOM 629 O O . SER A 1 79 ? -7.953 -1.817 24.361 1.00 70.81 79 SER A O 1
ATOM 631 N N . HIS A 1 80 ? -8.048 -0.610 26.248 1.00 69.31 80 HIS A N 1
ATOM 632 C CA . HIS A 1 80 ? -6.623 -0.776 26.557 1.00 69.31 80 HIS A CA 1
ATOM 633 C C . HIS A 1 80 ? -6.230 -2.263 26.618 1.00 69.31 80 HIS A C 1
ATOM 635 O O . HIS A 1 80 ? -5.210 -2.655 26.062 1.00 69.31 80 HIS A O 1
ATOM 641 N N . GLU A 1 81 ? -7.101 -3.097 27.191 1.00 74.62 81 GLU A N 1
ATOM 642 C CA . GLU A 1 81 ? -6.936 -4.551 27.301 1.00 74.62 81 GLU A CA 1
ATOM 643 C C . GLU A 1 81 ? -6.890 -5.268 25.939 1.00 74.62 81 GLU A C 1
ATOM 645 O O . GLU A 1 81 ? -6.107 -6.199 25.744 1.00 74.62 81 GLU A O 1
ATOM 650 N N . GLU A 1 82 ? -7.684 -4.825 24.959 1.00 72.75 82 GLU A N 1
ATOM 651 C CA . GLU A 1 82 ? -7.680 -5.393 23.602 1.00 72.75 82 GLU A CA 1
ATOM 652 C C . GLU A 1 82 ? -6.378 -5.108 22.850 1.00 72.75 82 GLU A C 1
ATOM 654 O O . GLU A 1 82 ? -5.986 -5.897 21.994 1.00 72.75 82 GLU A O 1
ATOM 659 N N . SER A 1 83 ? -5.656 -4.044 23.211 1.00 65.94 83 SER A N 1
ATOM 660 C CA . SER A 1 83 ? -4.358 -3.722 22.603 1.00 65.94 83 SER A CA 1
ATOM 661 C C . SER A 1 83 ? -3.258 -4.736 22.954 1.00 65.94 83 SER A C 1
ATOM 663 O O . SER A 1 83 ? -2.247 -4.804 22.255 1.00 65.94 83 SER A O 1
ATOM 665 N N . TYR A 1 84 ? -3.445 -5.535 24.012 1.00 71.12 84 TYR A N 1
ATOM 666 C CA . TYR A 1 84 ? -2.493 -6.563 24.453 1.00 71.12 84 TYR A CA 1
ATOM 667 C C . TYR A 1 84 ? -2.870 -7.985 24.024 1.00 71.12 84 TYR A C 1
ATOM 669 O O . TYR A 1 84 ? -2.075 -8.910 24.223 1.00 71.12 84 TYR A O 1
ATOM 677 N N . ARG A 1 85 ? -4.051 -8.190 23.427 1.00 65.12 85 ARG A N 1
ATOM 678 C CA . ARG A 1 85 ? -4.449 -9.501 22.897 1.00 65.12 85 ARG A CA 1
ATOM 679 C C . ARG A 1 85 ? -3.817 -9.701 21.516 1.00 65.12 85 ARG A C 1
ATOM 681 O O . ARG A 1 85 ? -4.158 -9.004 20.566 1.00 65.12 85 ARG A O 1
ATOM 688 N N . LYS A 1 86 ? -2.842 -10.613 21.460 1.00 53.50 86 LYS A N 1
ATOM 689 C CA . LYS A 1 86 ? -2.138 -11.046 20.242 1.00 53.50 86 LYS A CA 1
ATOM 690 C C . LYS A 1 86 ? -3.002 -11.934 19.360 1.00 53.50 86 LYS A C 1
ATOM 692 O O . LYS A 1 86 ? -3.681 -12.814 19.932 1.00 53.50 86 LYS A O 1
#

Foldseek 3Di:
DVLCVVLVVVVVQQPDDPDFCAAVPDPHGADDPDDPDDPDPVVPFDWGGHPVDTDGPVVSVVSVVVSVVPDDVVNVDDDPVVVPDD

Mean predicted aligned error: 10.04 Å

Sequence (86 aa):
MEKLLPLKKRLAIVRMPDSKMEKQGKKQPVSSNRSPWCEVPKSKDLLIGDPEDAYSAREIIDEYFSIIYSLTPEDVIGSHEESYRK

pLDDT: mean 73.76, std 11.87, range [46.97, 93.25]

Radius of gyration: 17.35 Å; Cα contacts (8 Å, |Δi|>4): 48; chains: 1; bounding box: 35×21×52 Å